Protein AF-A0A9X3L5J3-F1 (afdb_monomer)

Sequence (75 aa):
YSPAIGVKLISTPWTDQHLQDVEGIAAEQLRQEHRSKGMPDELAQILELAGQADVRILILDADAPVLPGLSLAGE

Solvent-accessible surface area (backbone atoms only — not comparable to full-atom values): 4620 Å² total; per-residue (Å²): 139,76,87,53,47,78,44,78,51,76,76,56,36,44,38,46,69,50,22,40,75,77,72,69,39,47,43,67,54,55,52,50,51,41,46,76,72,68,46,54,67,70,58,50,50,53,51,48,55,38,22,51,70,51,38,52,67,48,74,52,53,87,82,60,73,86,59,90,94,60,86,62,96,90,117

Radius of gyration: 14.33 Å; Cα contacts (8 Å, |Δi|>4): 79; chains: 1; bounding box: 38×22×37 Å

Organism: Alcaligenes xylosoxydans xylosoxydans (NCBI:txid85698)

Mean predicted aligned error: 4.49 Å

Secondary structure (DSSP, 8-state):
----EEEE--S-S--HHHHHHHTSS-HHHHHHHHHHTT--HHHHHHHHHHHHTT-SEEEE-TTPPPPTT---TT-

pLDDT: mean 92.07, std 8.84, range [47.91, 98.19]

Structure (mmCIF, N/CA/C/O backbone):
data_AF-A0A9X3L5J3-F1
#
_entry.id   AF-A0A9X3L5J3-F1
#
loop_
_atom_site.group_PDB
_atom_site.id
_atom_site.type_symbol
_atom_site.label_atom_id
_atom_site.label_alt_id
_atom_site.label_comp_id
_atom_site.label_asym_id
_atom_site.label_entity_id
_atom_site.label_seq_id
_atom_site.pdbx_PDB_ins_code
_atom_site.Cartn_x
_atom_site.Cartn_y
_atom_site.Cartn_z
_atom_site.occupancy
_atom_site.B_iso_or_equiv
_atom_site.auth_seq_id
_atom_site.auth_comp_id
_atom_site.auth_asym_id
_atom_site.auth_atom_id
_atom_site.pdbx_PDB_model_num
ATOM 1 N N . TYR A 1 1 ? 21.515 -6.645 -6.243 1.00 70.88 1 TYR A N 1
ATOM 2 C CA . TYR A 1 1 ? 20.788 -5.503 -5.663 1.00 70.88 1 TYR A CA 1
ATOM 3 C C . TYR A 1 1 ? 19.507 -5.373 -6.458 1.00 70.88 1 TYR A C 1
ATOM 5 O O . TYR A 1 1 ? 19.599 -5.433 -7.674 1.00 70.88 1 TYR A O 1
ATOM 13 N N . SER A 1 2 ? 18.351 -5.325 -5.801 1.00 73.38 2 SER A N 1
ATOM 14 C CA . SER A 1 2 ? 17.066 -5.067 -6.458 1.00 73.38 2 SER A CA 1
ATOM 15 C C . SER A 1 2 ? 16.606 -3.695 -5.968 1.00 73.38 2 SER A C 1
ATOM 17 O O . SER A 1 2 ? 16.519 -3.527 -4.749 1.00 73.38 2 SER A O 1
ATOM 19 N N . PRO A 1 3 ? 16.385 -2.710 -6.856 1.00 84.44 3 PRO A N 1
ATOM 20 C CA . PRO A 1 3 ? 15.918 -1.383 -6.460 1.00 84.44 3 PRO A CA 1
ATOM 21 C C . PRO A 1 3 ? 14.412 -1.348 -6.169 1.00 84.44 3 PRO A C 1
ATOM 23 O O . PRO A 1 3 ? 13.872 -0.279 -5.893 1.00 84.44 3 PRO A O 1
ATOM 26 N N . ALA A 1 4 ? 13.729 -2.496 -6.230 1.00 91.38 4 ALA A N 1
ATOM 27 C CA . ALA A 1 4 ? 12.299 -2.570 -6.012 1.00 91.38 4 ALA A CA 1
ATOM 28 C C . ALA A 1 4 ? 11.924 -2.217 -4.565 1.00 91.38 4 ALA A C 1
ATOM 30 O O . ALA A 1 4 ? 12.561 -2.653 -3.600 1.00 91.38 4 ALA A O 1
ATOM 31 N N . ILE A 1 5 ? 10.840 -1.459 -4.422 1.00 91.56 5 ILE A N 1
ATOM 32 C CA . ILE A 1 5 ? 10.257 -1.084 -3.135 1.00 91.56 5 ILE A CA 1
ATOM 33 C C . ILE A 1 5 ? 8.961 -1.867 -2.945 1.00 91.56 5 ILE A C 1
ATOM 35 O O . ILE A 1 5 ? 8.045 -1.787 -3.762 1.00 91.56 5 ILE 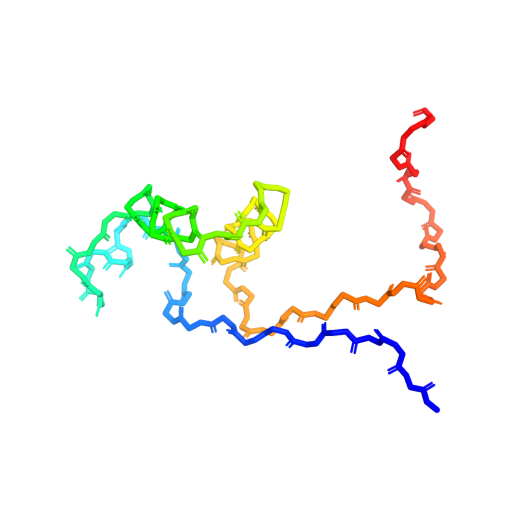A O 1
ATOM 39 N N . GLY A 1 6 ? 8.879 -2.621 -1.848 1.00 93.38 6 GLY A N 1
ATOM 40 C CA . GLY A 1 6 ? 7.672 -3.338 -1.447 1.00 93.38 6 GLY A CA 1
ATOM 41 C C . GLY A 1 6 ? 6.860 -2.550 -0.423 1.00 93.38 6 GLY A C 1
ATOM 42 O O . GLY A 1 6 ? 7.395 -2.126 0.602 1.00 93.38 6 GLY A O 1
ATOM 43 N N . VAL A 1 7 ? 5.561 -2.409 -0.669 1.00 95.25 7 VAL A N 1
ATOM 44 C CA . VAL A 1 7 ? 4.594 -1.832 0.268 1.00 95.25 7 VAL A CA 1
ATOM 45 C C . VAL A 1 7 ? 3.579 -2.898 0.656 1.00 95.25 7 VAL A C 1
ATOM 47 O O . VAL A 1 7 ? 2.982 -3.558 -0.195 1.00 95.25 7 VAL A O 1
ATOM 50 N N . LYS A 1 8 ? 3.365 -3.058 1.962 1.00 97.38 8 LYS A N 1
ATOM 51 C CA . LYS A 1 8 ? 2.275 -3.869 2.503 1.00 97.38 8 LYS A CA 1
ATOM 52 C C . LYS A 1 8 ? 1.074 -2.970 2.767 1.00 97.38 8 LYS A C 1
ATOM 54 O O . LYS A 1 8 ? 1.183 -2.040 3.562 1.00 97.38 8 LYS A O 1
ATOM 59 N N . LEU A 1 9 ? -0.058 -3.282 2.146 1.00 97.25 9 LEU A N 1
ATOM 60 C CA . LEU A 1 9 ? -1.324 -2.604 2.398 1.00 97.25 9 LEU A CA 1
ATOM 61 C C . LEU A 1 9 ? -2.119 -3.405 3.434 1.00 97.25 9 LEU A C 1
ATOM 63 O O . LEU A 1 9 ? -2.208 -4.634 3.372 1.00 97.25 9 LEU A O 1
ATOM 67 N N . ILE A 1 10 ? -2.659 -2.706 4.427 1.00 95.94 10 ILE A N 1
ATOM 68 C CA . ILE A 1 10 ? -3.397 -3.289 5.552 1.00 95.94 10 ILE A CA 1
ATOM 69 C C . ILE A 1 10 ? -4.846 -2.812 5.460 1.00 95.94 10 ILE A C 1
ATOM 71 O O . ILE A 1 10 ? -5.099 -1.719 4.959 1.00 95.94 10 ILE A O 1
ATOM 75 N N . SER A 1 11 ? -5.785 -3.653 5.897 1.00 96.50 11 SER A N 1
ATOM 76 C CA . SER A 1 11 ? -7.215 -3.315 5.928 1.00 96.50 11 SER A CA 1
ATOM 77 C C . SER A 1 11 ? -7.810 -3.011 4.548 1.00 96.50 11 SER A C 1
ATOM 79 O O . SER A 1 11 ? -8.680 -2.163 4.406 1.00 96.50 11 SER A O 1
ATOM 81 N N . THR A 1 12 ? -7.325 -3.695 3.504 1.00 97.50 12 THR A N 1
ATOM 82 C CA . THR A 1 12 ? -7.946 -3.662 2.173 1.00 97.50 12 THR A CA 1
ATOM 83 C C . THR A 1 12 ? -9.202 -4.557 2.141 1.00 97.50 12 THR A C 1
ATOM 85 O O . THR A 1 12 ? -9.255 -5.534 2.901 1.00 97.50 12 THR A O 1
ATOM 88 N N . PRO A 1 13 ? -10.194 -4.271 1.276 1.00 98.19 13 PRO A N 1
ATOM 89 C CA . PRO A 1 13 ? -10.211 -3.179 0.305 1.00 98.19 13 PRO A CA 1
ATOM 90 C C . PRO A 1 13 ? -10.472 -1.810 0.946 1.00 98.19 13 PRO A C 1
ATOM 92 O O . PRO A 1 13 ? -11.337 -1.678 1.803 1.00 98.19 13 PRO A O 1
ATOM 95 N N . TRP A 1 14 ? -9.786 -0.762 0.492 1.00 97.94 14 TRP A N 1
ATOM 96 C CA . TRP A 1 14 ? -9.968 0.619 0.968 1.00 97.94 14 TRP A CA 1
ATOM 97 C C . TRP A 1 14 ? -11.222 1.287 0.384 1.00 97.94 14 TRP A C 1
ATOM 99 O O . TRP A 1 14 ? -11.166 2.351 -0.227 1.00 97.94 14 TRP A O 1
ATOM 109 N N . THR A 1 15 ? -12.367 0.631 0.553 1.00 97.50 15 THR A N 1
ATOM 110 C CA . THR A 1 15 ? -13.692 1.220 0.323 1.00 97.50 15 THR A CA 1
ATOM 111 C C . THR A 1 15 ? -14.163 1.921 1.592 1.00 97.50 15 THR A C 1
ATOM 113 O O . THR A 1 15 ? -13.796 1.496 2.689 1.00 97.50 15 THR A O 1
ATOM 116 N N . ASP A 1 16 ? -15.012 2.945 1.463 1.00 97.94 16 ASP A N 1
ATOM 117 C CA . ASP A 1 16 ? -15.562 3.649 2.630 1.00 97.94 16 ASP A CA 1
ATOM 118 C C . ASP A 1 16 ? -16.252 2.689 3.602 1.00 97.94 16 ASP A C 1
ATOM 120 O O . ASP A 1 16 ? -16.007 2.757 4.799 1.00 97.94 16 ASP A O 1
ATOM 124 N N . GLN A 1 17 ? -17.053 1.746 3.091 1.00 97.94 17 GLN A N 1
ATOM 125 C CA . GLN A 1 17 ? -17.743 0.764 3.928 1.00 97.94 17 GLN A CA 1
ATOM 126 C C . GLN A 1 17 ? -16.754 -0.101 4.720 1.00 97.94 17 GLN A C 1
ATOM 128 O O . GLN A 1 17 ? -16.874 -0.223 5.933 1.00 97.94 17 GLN A O 1
ATOM 133 N N . HIS A 1 18 ? -15.759 -0.685 4.049 1.00 98.12 18 HIS A N 1
ATOM 134 C CA . HIS A 1 18 ? -14.825 -1.593 4.711 1.00 98.12 18 HIS A CA 1
ATOM 135 C C . HIS A 1 18 ? -13.943 -0.872 5.734 1.00 98.12 18 HIS A C 1
ATOM 137 O O . HIS A 1 18 ? -13.775 -1.364 6.847 1.00 98.12 18 HIS A O 1
ATOM 143 N N . LEU A 1 19 ? -13.408 0.303 5.386 1.00 98.06 19 LEU A N 1
ATOM 144 C CA . LEU A 1 19 ? -12.596 1.097 6.310 1.00 98.06 19 LEU A CA 1
ATOM 145 C C . LEU A 1 19 ? -13.418 1.617 7.488 1.00 98.06 19 LEU A C 1
ATOM 147 O O . LEU A 1 19 ? -12.916 1.639 8.611 1.00 98.06 19 LEU A O 1
ATOM 151 N N . GLN A 1 20 ? -14.689 1.955 7.273 1.00 98.12 20 GLN A N 1
ATOM 152 C CA . GLN A 1 20 ? -15.585 2.315 8.363 1.00 98.12 20 GLN A CA 1
ATOM 153 C C . GLN A 1 20 ? -15.802 1.138 9.323 1.00 98.12 20 GLN A C 1
ATOM 155 O O . GLN A 1 20 ? -15.831 1.354 10.535 1.00 98.12 20 GLN A O 1
ATOM 160 N N . ASP A 1 21 ? -15.917 -0.085 8.800 1.00 98.06 21 ASP A N 1
ATOM 161 C CA . ASP A 1 21 ? -16.148 -1.292 9.599 1.00 98.06 21 ASP A CA 1
ATOM 162 C C . ASP A 1 21 ? -14.905 -1.739 10.387 1.00 98.06 21 ASP A C 1
ATOM 164 O O . ASP A 1 21 ? -15.041 -2.232 11.508 1.00 98.06 21 ASP A O 1
ATOM 168 N N . VAL A 1 22 ? -13.699 -1.587 9.821 1.00 97.44 22 VAL A N 1
ATOM 169 C CA . VAL A 1 22 ? -12.462 -2.141 10.413 1.00 97.44 22 VAL A CA 1
ATOM 170 C C . VAL A 1 22 ? -11.548 -1.104 11.073 1.00 97.44 22 VAL A C 1
ATOM 172 O O . VAL A 1 22 ? -10.864 -1.446 12.033 1.00 97.44 22 VAL A O 1
ATOM 175 N N . GLU A 1 23 ? -11.560 0.150 10.613 1.00 96.25 23 GLU A N 1
ATOM 176 C CA . GLU A 1 23 ? -10.725 1.248 11.139 1.00 96.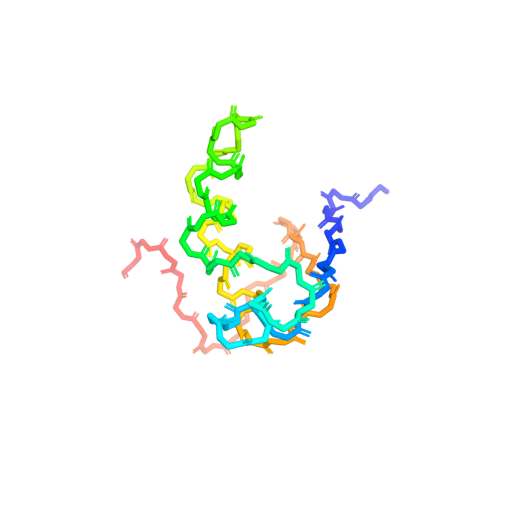25 23 GLU A CA 1
ATOM 177 C C . GLU A 1 23 ? -11.553 2.432 11.677 1.00 96.25 23 GLU A C 1
ATOM 179 O O . GLU A 1 23 ? -11.020 3.311 12.353 1.00 96.25 23 GLU A O 1
ATOM 184 N N . GLY A 1 24 ? -12.857 2.492 11.390 1.00 97.56 24 GLY A N 1
ATOM 185 C CA . GLY A 1 24 ? -13.720 3.595 11.817 1.00 97.56 24 GLY A CA 1
ATOM 186 C C . GLY A 1 24 ? -13.550 4.892 11.018 1.00 97.56 24 GLY A C 1
ATOM 187 O O . GLY A 1 24 ? -14.000 5.939 11.486 1.00 97.56 24 GLY A O 1
ATOM 188 N N . ILE A 1 25 ? -12.913 4.840 9.843 1.00 97.50 25 ILE A N 1
ATOM 189 C CA . ILE A 1 25 ? -12.606 6.009 9.003 1.00 97.50 25 ILE A CA 1
ATOM 190 C C . ILE A 1 25 ? -13.129 5.840 7.573 1.00 97.50 25 ILE A C 1
ATOM 192 O O . ILE A 1 25 ? -13.271 4.725 7.080 1.00 97.50 25 ILE A O 1
ATOM 196 N N . ALA A 1 26 ? -13.349 6.956 6.878 1.00 96.38 26 ALA A N 1
ATOM 197 C CA . ALA A 1 26 ? -13.596 6.960 5.435 1.00 96.38 26 ALA A CA 1
ATOM 198 C C . ALA A 1 26 ? -12.281 6.854 4.638 1.00 96.38 26 ALA A C 1
ATOM 200 O O . ALA A 1 26 ? -11.214 7.258 5.116 1.00 96.38 26 ALA A O 1
ATOM 201 N N . ALA A 1 27 ? -12.352 6.404 3.383 1.00 95.50 27 ALA A N 1
ATOM 202 C CA . ALA A 1 27 ? -11.192 6.303 2.495 1.00 95.50 27 ALA A CA 1
ATOM 203 C C . ALA A 1 27 ? -10.533 7.669 2.238 1.00 95.50 27 ALA A C 1
ATOM 205 O O . ALA A 1 27 ? -9.308 7.774 2.142 1.00 95.50 27 ALA A O 1
ATOM 206 N N . GLU A 1 28 ? -11.326 8.744 2.197 1.00 95.25 28 GLU A N 1
ATOM 207 C CA . GLU A 1 28 ? -10.783 10.099 2.082 1.00 95.25 28 GLU A CA 1
ATOM 208 C C . GLU A 1 28 ? -9.937 10.490 3.295 1.00 95.25 28 GLU A C 1
ATOM 210 O O . GLU A 1 28 ? -8.879 11.095 3.140 1.00 95.25 28 GLU A O 1
ATOM 215 N N . GLN A 1 29 ? -10.350 10.099 4.500 1.00 96.88 29 GLN A N 1
ATOM 216 C CA . GLN A 1 29 ? -9.585 10.390 5.708 1.00 96.88 29 GLN A CA 1
ATOM 217 C C . GLN A 1 29 ? -8.242 9.650 5.701 1.00 96.88 29 GLN A C 1
ATOM 219 O O . GLN A 1 29 ? -7.218 10.262 6.000 1.00 96.88 29 GLN A O 1
ATOM 224 N N . LEU A 1 30 ? -8.215 8.393 5.244 1.00 96.94 30 LEU A N 1
ATOM 225 C CA . LEU A 1 30 ? -6.972 7.643 5.042 1.00 96.94 30 LEU A CA 1
ATOM 226 C C . LEU A 1 30 ? -6.019 8.355 4.059 1.00 96.94 30 LEU A C 1
ATOM 228 O O . LEU A 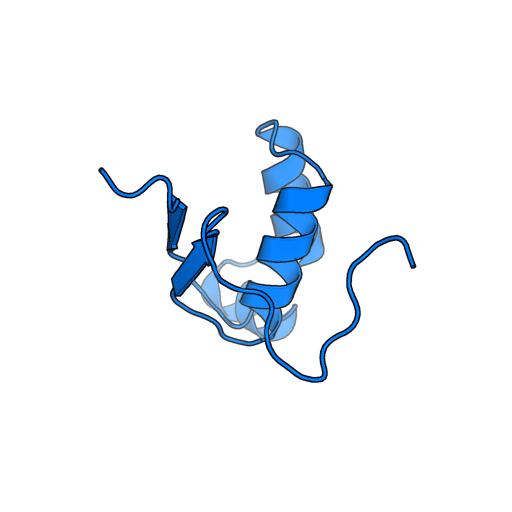1 30 ? -4.818 8.462 4.318 1.00 96.94 30 LEU A O 1
ATOM 232 N N . ARG A 1 31 ? -6.537 8.914 2.956 1.00 94.06 31 ARG A N 1
ATOM 233 C CA . ARG A 1 31 ? -5.731 9.729 2.025 1.00 94.06 31 ARG A CA 1
ATOM 234 C C . ARG A 1 31 ? -5.175 10.994 2.667 1.00 94.06 31 ARG A C 1
ATOM 236 O O . ARG A 1 31 ? -4.005 11.320 2.459 1.00 94.06 31 ARG A O 1
ATOM 243 N N . GLN A 1 32 ? -5.984 11.707 3.444 1.00 95.81 32 GLN A N 1
ATOM 244 C CA . GLN A 1 32 ? -5.527 12.904 4.156 1.00 95.81 32 GLN A CA 1
ATOM 245 C C . GLN A 1 32 ? -4.462 12.567 5.206 1.00 95.81 32 GLN A C 1
ATOM 247 O O . GLN A 1 32 ? -3.495 13.314 5.378 1.00 95.81 32 GLN A O 1
ATOM 252 N N . GLU A 1 33 ? -4.563 11.410 5.858 1.00 96.19 33 GLU A N 1
ATOM 253 C CA . GLU A 1 33 ? -3.519 10.925 6.756 1.00 96.19 33 GLU A CA 1
ATOM 254 C C . GLU A 1 33 ? -2.198 10.663 6.027 1.00 96.19 33 GLU A C 1
ATOM 256 O O . GLU A 1 33 ? -1.147 11.070 6.523 1.00 96.19 33 GLU A O 1
ATOM 261 N N . HIS A 1 34 ? -2.221 10.048 4.841 1.00 95.19 34 HIS A N 1
ATOM 262 C CA . HIS A 1 34 ? -1.011 9.878 4.030 1.00 95.19 34 HIS A CA 1
ATOM 263 C C . HIS A 1 34 ? -0.359 11.225 3.689 1.00 95.19 34 HIS A C 1
ATOM 265 O O . HIS A 1 34 ? 0.84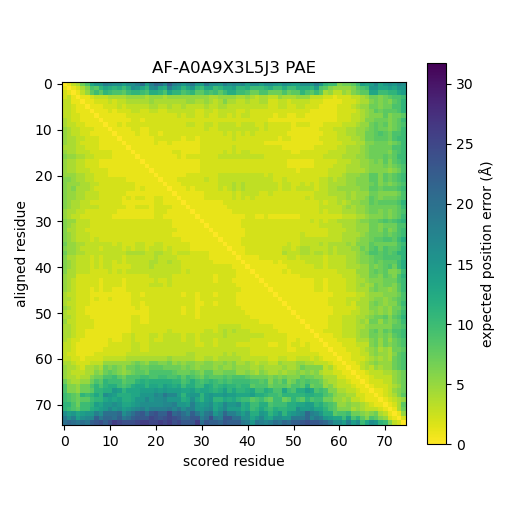1 11.399 3.920 1.00 95.19 34 HIS A O 1
ATOM 271 N N . ARG A 1 35 ? -1.146 12.204 3.225 1.00 94.62 35 ARG A N 1
ATOM 272 C CA . ARG A 1 35 ? -0.647 13.552 2.901 1.00 94.62 35 ARG A CA 1
ATOM 273 C C . ARG A 1 35 ? -0.080 14.278 4.114 1.00 94.62 35 ARG A C 1
ATOM 275 O O . ARG A 1 35 ? 1.012 14.833 4.044 1.00 94.62 35 ARG A O 1
ATOM 282 N N . SER A 1 36 ? -0.784 14.247 5.246 1.00 96.81 36 SER A N 1
ATOM 283 C CA . SER A 1 36 ? -0.325 14.909 6.479 1.00 96.81 36 SER A CA 1
ATOM 284 C C . SER A 1 36 ? 0.973 14.309 7.032 1.00 96.81 36 SER A C 1
ATOM 286 O O . SER A 1 36 ? 1.739 15.010 7.691 1.00 96.81 36 SER A O 1
ATOM 288 N N . LYS A 1 37 ? 1.264 13.042 6.711 1.00 95.88 37 LYS A N 1
ATOM 289 C CA . LYS A 1 37 ? 2.536 12.363 7.013 1.00 95.88 37 LYS A CA 1
ATOM 290 C C . LYS A 1 37 ? 3.641 12.644 5.981 1.00 95.88 37 LYS A C 1
ATOM 292 O O . LYS A 1 37 ? 4.720 12.068 6.086 1.00 95.88 37 LYS A O 1
ATOM 297 N N . GLY A 1 38 ? 3.400 13.527 5.011 1.00 96.12 38 GLY A N 1
ATOM 298 C CA . GLY A 1 38 ? 4.378 13.942 4.003 1.00 96.12 38 GLY A CA 1
ATOM 299 C C . GLY A 1 38 ? 4.525 12.974 2.828 1.00 96.12 38 GLY A C 1
ATOM 300 O O . GLY A 1 38 ? 5.532 13.030 2.124 1.00 96.12 38 GLY A O 1
ATOM 301 N N . MET A 1 39 ? 3.560 12.074 2.615 1.00 95.62 39 MET A N 1
ATOM 302 C CA . MET A 1 39 ? 3.566 11.208 1.438 1.00 95.62 39 MET A CA 1
ATOM 303 C C . MET A 1 39 ? 3.325 12.037 0.165 1.00 95.62 39 MET A C 1
ATOM 305 O O . MET A 1 39 ? 2.388 12.837 0.160 1.00 95.62 39 MET A O 1
ATOM 309 N N . PRO A 1 40 ? 4.115 11.839 -0.910 1.00 95.25 40 PRO A N 1
ATOM 310 C CA . PRO A 1 40 ? 3.838 12.453 -2.208 1.00 95.25 40 PRO A CA 1
ATOM 311 C C . PRO A 1 40 ? 2.445 12.080 -2.721 1.00 95.25 40 PRO A C 1
ATOM 313 O O . PRO A 1 40 ? 2.014 10.935 -2.552 1.00 95.25 40 PRO A O 1
ATOM 316 N N . ASP A 1 41 ? 1.761 13.022 -3.371 1.00 93.75 41 ASP A N 1
ATOM 317 C CA . ASP A 1 41 ? 0.385 12.833 -3.841 1.00 93.75 41 ASP A CA 1
ATOM 318 C C . ASP A 1 41 ? 0.266 11.681 -4.845 1.00 93.75 41 ASP A C 1
ATOM 320 O O . ASP A 1 41 ? -0.674 10.890 -4.766 1.00 93.75 41 ASP A O 1
ATOM 324 N N . GLU A 1 4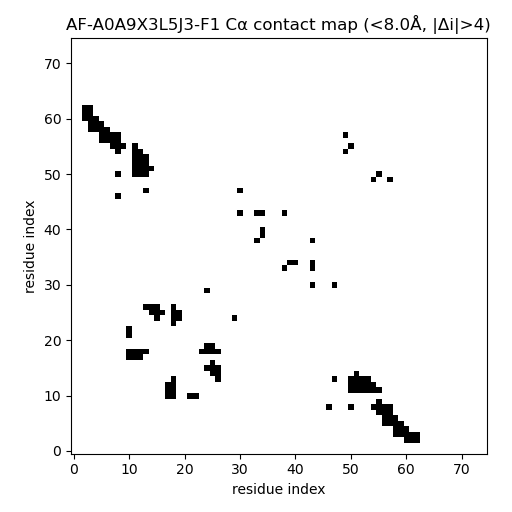2 ? 1.245 11.526 -5.735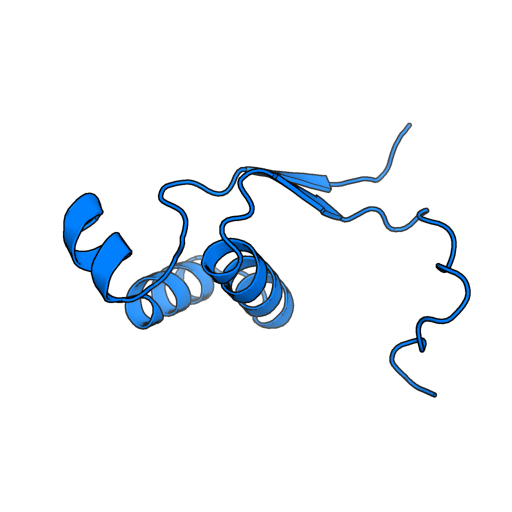 1.00 92.19 42 GLU A N 1
ATOM 325 C CA . GLU A 1 42 ? 1.284 10.449 -6.726 1.00 92.19 42 GLU A CA 1
ATOM 326 C C . GLU A 1 42 ? 1.404 9.078 -6.052 1.00 92.19 42 GLU A C 1
ATOM 328 O O . GLU A 1 42 ? 0.721 8.125 -6.430 1.00 92.19 42 GLU A O 1
ATOM 333 N N . LEU 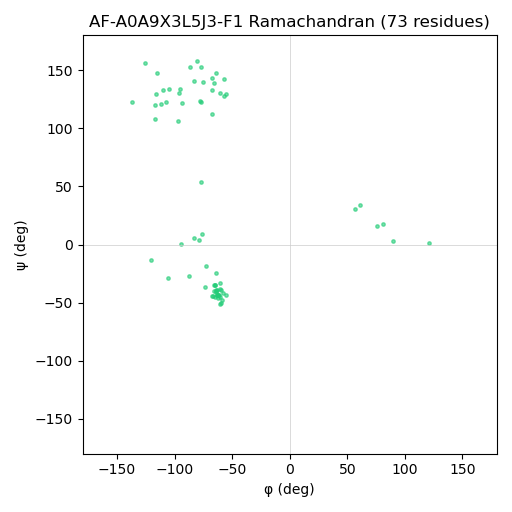A 1 43 ? 2.234 8.973 -5.007 1.00 92.50 43 LEU A N 1
ATOM 334 C CA . LEU A 1 43 ? 2.359 7.735 -4.242 1.00 92.50 43 LEU A CA 1
ATOM 335 C C . LEU A 1 43 ? 1.069 7.448 -3.467 1.00 92.50 43 LEU A C 1
ATOM 337 O O . LEU A 1 43 ? 0.587 6.317 -3.494 1.00 92.50 43 LEU A O 1
ATOM 341 N N . ALA A 1 44 ? 0.480 8.459 -2.823 1.00 94.81 44 ALA A N 1
ATOM 342 C CA . ALA A 1 44 ? -0.787 8.310 -2.112 1.00 94.81 44 ALA A CA 1
ATOM 343 C C . ALA A 1 44 ? -1.916 7.851 -3.051 1.00 94.81 44 ALA A C 1
ATOM 345 O O . ALA A 1 44 ? -2.704 6.985 -2.671 1.00 94.81 44 ALA A O 1
ATOM 346 N N . GLN A 1 45 ? -1.956 8.368 -4.282 1.00 94.69 45 GLN A N 1
ATOM 347 C CA . GLN A 1 45 ? -2.910 7.955 -5.311 1.00 94.69 45 GLN A CA 1
ATOM 348 C C . GLN A 1 45 ? -2.702 6.495 -5.739 1.00 94.69 45 GLN A C 1
ATOM 350 O O . GLN A 1 45 ? -3.667 5.737 -5.818 1.00 94.69 45 GLN A O 1
ATOM 355 N N . ILE A 1 46 ? -1.459 6.065 -5.982 1.00 94.94 46 ILE A N 1
ATOM 356 C CA . ILE A 1 46 ? -1.172 4.666 -6.341 1.00 94.94 46 ILE A CA 1
ATOM 357 C C . ILE A 1 46 ? -1.577 3.720 -5.203 1.00 94.94 46 ILE A C 1
ATOM 359 O O . ILE A 1 46 ? -2.190 2.681 -5.456 1.00 94.94 46 ILE A O 1
ATOM 363 N N . LEU A 1 47 ? -1.265 4.073 -3.951 1.00 96.19 47 LEU A N 1
ATOM 364 C CA . LEU A 1 47 ? -1.659 3.265 -2.797 1.00 96.19 47 LEU A CA 1
ATOM 365 C C . LEU A 1 47 ? -3.176 3.199 -2.645 1.00 96.19 47 LEU A C 1
ATOM 367 O O . LEU A 1 47 ? -3.700 2.133 -2.343 1.00 96.19 47 LEU A O 1
ATOM 371 N N . GLU A 1 48 ? -3.883 4.304 -2.875 1.00 96.00 48 GLU A N 1
ATOM 372 C CA . GLU A 1 48 ? -5.342 4.329 -2.850 1.00 96.00 48 GLU A CA 1
ATOM 373 C C . GLU A 1 48 ? -5.948 3.367 -3.880 1.00 96.00 48 GLU A C 1
ATOM 375 O O . GLU A 1 48 ? -6.785 2.538 -3.522 1.00 96.00 48 GLU A O 1
ATOM 380 N N . LEU A 1 49 ? -5.491 3.435 -5.134 1.00 96.94 49 LEU A N 1
ATOM 381 C CA . LEU A 1 49 ? -5.957 2.553 -6.206 1.00 96.94 49 LEU A CA 1
ATOM 382 C C . LEU A 1 49 ? -5.674 1.081 -5.882 1.00 96.94 49 LEU A C 1
ATOM 384 O O . LEU A 1 49 ? -6.555 0.232 -6.026 1.00 96.94 49 LEU A O 1
ATOM 388 N N . ALA A 1 50 ? -4.467 0.775 -5.397 1.00 97.56 50 ALA A N 1
ATOM 389 C CA . ALA A 1 50 ? -4.101 -0.575 -4.973 1.00 97.56 50 ALA A CA 1
ATOM 390 C C . ALA A 1 50 ? -4.973 -1.052 -3.798 1.00 97.56 50 ALA A C 1
ATOM 392 O O . ALA A 1 50 ? -5.482 -2.174 -3.811 1.00 97.56 50 ALA A O 1
ATOM 393 N N . GLY A 1 51 ? -5.200 -0.185 -2.811 1.00 97.75 51 GLY A N 1
ATOM 394 C CA . GLY A 1 51 ? -6.048 -0.467 -1.662 1.00 97.75 51 GLY A CA 1
ATOM 395 C C . GLY A 1 51 ? -7.492 -0.746 -2.064 1.00 97.75 51 GLY A C 1
ATOM 396 O O . GLY A 1 51 ? -8.076 -1.708 -1.575 1.00 97.75 51 GLY A O 1
ATOM 397 N N . GLN A 1 52 ? -8.068 0.033 -2.981 1.00 97.69 52 GLN A N 1
ATOM 398 C CA . GLN A 1 52 ? -9.421 -0.196 -3.510 1.00 97.69 52 GLN A CA 1
ATOM 399 C C . GLN A 1 52 ? -9.531 -1.500 -4.304 1.00 97.69 52 GLN A C 1
ATOM 401 O O . GLN A 1 52 ? -10.548 -2.184 -4.213 1.00 97.69 52 GLN A O 1
ATOM 406 N N . ALA A 1 53 ? -8.475 -1.877 -5.027 1.00 97.56 53 ALA A N 1
ATOM 407 C CA . ALA A 1 53 ? -8.399 -3.124 -5.787 1.00 97.56 53 ALA A CA 1
ATOM 408 C C . ALA A 1 53 ? -8.163 -4.382 -4.919 1.00 97.56 53 ALA A C 1
ATOM 410 O O . ALA A 1 53 ? -7.905 -5.456 -5.459 1.00 97.56 53 ALA A O 1
ATOM 411 N N . ASP A 1 54 ? -8.231 -4.259 -3.588 1.00 97.56 54 ASP A N 1
ATOM 412 C CA . ASP A 1 54 ? -7.934 -5.317 -2.608 1.00 97.56 54 ASP A CA 1
ATOM 413 C C . ASP A 1 54 ? -6.518 -5.919 -2.737 1.00 97.56 54 ASP A C 1
ATOM 415 O O . ASP A 1 54 ? -6.264 -7.086 -2.422 1.00 97.56 54 ASP A O 1
ATOM 419 N N . VAL A 1 55 ? -5.555 -5.114 -3.192 1.00 97.75 55 VAL A N 1
ATOM 420 C CA . VAL A 1 55 ? -4.150 -5.520 -3.278 1.00 97.75 55 VAL A CA 1
ATOM 421 C C . VAL A 1 55 ? -3.521 -5.481 -1.890 1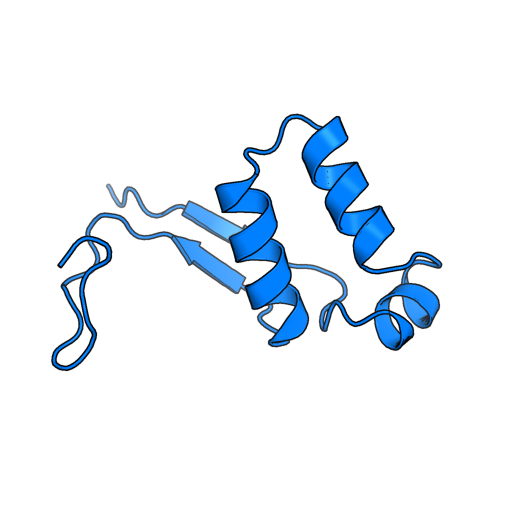.00 97.75 55 VAL A C 1
ATOM 423 O O . VAL A 1 55 ? -3.455 -4.438 -1.252 1.00 97.75 55 VAL A O 1
ATOM 426 N N . ARG A 1 56 ? -2.976 -6.612 -1.434 1.00 97.00 56 ARG A N 1
ATOM 427 C CA . ARG A 1 56 ? -2.309 -6.722 -0.121 1.00 97.00 56 ARG A CA 1
ATOM 428 C C . ARG A 1 56 ? -0.824 -6.355 -0.154 1.00 97.00 56 ARG A C 1
ATOM 430 O O . ARG A 1 56 ? -0.267 -5.951 0.866 1.00 97.00 56 ARG A O 1
ATOM 437 N N . ILE A 1 57 ? -0.177 -6.525 -1.307 1.00 97.19 57 ILE A N 1
ATOM 438 C CA . ILE A 1 57 ? 1.248 -6.252 -1.526 1.00 97.19 57 ILE A CA 1
ATOM 439 C C . ILE A 1 57 ? 1.400 -5.531 -2.861 1.00 97.19 57 ILE A C 1
ATOM 441 O O . ILE A 1 57 ? 1.007 -6.067 -3.895 1.00 97.19 57 ILE A O 1
ATOM 445 N N . LEU A 1 58 ? 2.001 -4.347 -2.830 1.00 95.62 58 LEU A N 1
ATOM 446 C CA . LEU A 1 58 ? 2.389 -3.592 -4.014 1.00 95.62 58 LEU A CA 1
ATOM 447 C C . LEU A 1 58 ? 3.915 -3.594 -4.122 1.00 95.62 58 LEU A C 1
ATOM 449 O O . LEU A 1 58 ? 4.605 -3.331 -3.139 1.00 95.62 58 LEU A O 1
ATOM 453 N N . ILE A 1 59 ? 4.438 -3.882 -5.310 1.00 93.44 59 ILE A N 1
ATOM 454 C CA . ILE A 1 59 ? 5.870 -3.799 -5.603 1.00 93.44 59 ILE A CA 1
ATOM 455 C C . ILE A 1 59 ? 6.056 -2.731 -6.675 1.00 93.44 59 ILE A C 1
ATOM 457 O O . ILE A 1 59 ? 5.494 -2.836 -7.762 1.00 93.44 59 ILE A O 1
ATOM 461 N N . LEU A 1 60 ? 6.833 -1.703 -6.347 1.00 91.19 60 LEU A N 1
ATOM 462 C CA . LEU A 1 60 ? 7.272 -0.668 -7.273 1.00 91.19 60 LEU A CA 1
ATOM 463 C C . LEU A 1 60 ? 8.666 -1.054 -7.757 1.00 91.19 60 LEU A C 1
ATOM 465 O O . LEU A 1 60 ? 9.627 -0.970 -6.993 1.00 91.19 60 LEU A O 1
ATOM 469 N N . ASP A 1 61 ? 8.760 -1.512 -8.999 1.00 90.50 61 ASP A N 1
ATOM 470 C CA . ASP A 1 61 ? 10.009 -1.961 -9.605 1.00 90.50 61 ASP A CA 1
ATOM 471 C C . ASP A 1 61 ? 10.360 -1.067 -10.798 1.00 90.50 61 ASP A C 1
ATOM 473 O O . ASP A 1 61 ? 9.702 -1.110 -11.836 1.00 90.50 61 ASP A O 1
ATOM 477 N N . ALA A 1 62 ? 11.382 -0.226 -10.625 1.00 86.81 62 ALA A N 1
ATOM 478 C CA . ALA A 1 62 ? 11.855 0.688 -11.663 1.00 86.81 62 ALA A CA 1
ATOM 479 C C . ALA A 1 62 ? 12.602 -0.033 -12.799 1.00 86.81 62 ALA A C 1
ATOM 481 O O . ALA A 1 62 ? 12.734 0.529 -13.884 1.00 86.81 62 ALA A O 1
ATOM 482 N N . ASP A 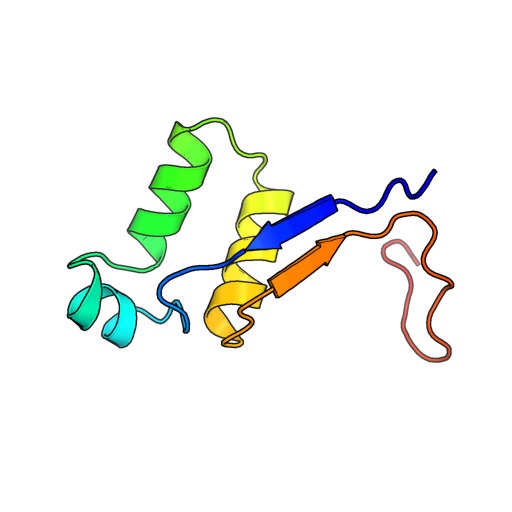1 63 ? 13.059 -1.266 -12.561 1.00 87.56 63 ASP A N 1
ATOM 483 C CA . ASP A 1 63 ? 13.751 -2.086 -13.556 1.00 87.56 63 ASP A CA 1
ATOM 484 C C . ASP A 1 63 ? 12.782 -3.028 -14.293 1.00 87.56 63 ASP A C 1
ATOM 486 O O . ASP A 1 63 ? 13.204 -3.812 -15.151 1.00 87.56 63 ASP A O 1
ATOM 490 N N . ALA A 1 64 ? 11.482 -2.976 -13.967 1.00 85.88 64 ALA A N 1
ATOM 491 C CA . ALA A 1 64 ? 10.489 -3.826 -14.600 1.00 85.88 64 ALA A CA 1
ATOM 492 C C . ALA A 1 64 ? 10.449 -3.564 -16.117 1.00 85.88 64 ALA A C 1
ATOM 494 O O . ALA A 1 64 ? 10.344 -2.411 -16.550 1.00 85.88 64 ALA A O 1
ATOM 495 N N . PRO A 1 65 ? 10.506 -4.618 -16.954 1.00 85.69 65 PRO A N 1
ATOM 496 C CA . PRO A 1 65 ? 10.405 -4.445 -18.392 1.00 85.69 65 PRO A CA 1
ATOM 497 C C . PRO A 1 65 ? 9.025 -3.898 -18.757 1.00 85.69 65 PRO A C 1
ATOM 499 O O . PRO A 1 65 ? 8.015 -4.245 -18.141 1.00 85.69 65 PRO A O 1
ATOM 502 N N . VAL A 1 66 ? 8.979 -3.088 -19.816 1.00 86.31 66 VAL A N 1
ATOM 503 C CA . VAL A 1 66 ? 7.714 -2.631 -20.397 1.00 86.31 66 VAL A CA 1
ATOM 504 C C . VAL A 1 66 ? 6.860 -3.843 -20.754 1.00 86.31 66 VAL A C 1
ATOM 506 O O . VAL A 1 66 ? 7.320 -4.774 -21.421 1.00 86.31 66 VAL A O 1
ATOM 509 N N . LEU A 1 67 ? 5.605 -3.826 -20.314 1.00 83.19 67 LEU A N 1
ATOM 510 C CA . LEU A 1 67 ? 4.657 -4.882 -20.626 1.00 83.19 67 LEU A CA 1
ATOM 511 C C . LEU A 1 67 ? 4.139 -4.703 -22.064 1.00 83.19 67 LEU A C 1
ATOM 513 O O . LEU A 1 67 ? 3.591 -3.644 -22.384 1.00 83.19 67 LEU A O 1
ATOM 517 N N . PRO A 1 68 ? 4.277 -5.714 -22.945 1.00 86.56 68 PRO A N 1
ATOM 518 C CA . PRO A 1 68 ? 3.770 -5.622 -24.309 1.00 86.56 68 PRO A CA 1
ATOM 519 C C . PRO A 1 68 ? 2.265 -5.325 -24.331 1.00 86.56 68 PRO A C 1
ATOM 521 O O . PRO A 1 68 ? 1.481 -6.041 -23.711 1.00 86.56 68 PRO A O 1
ATOM 524 N N . GLY A 1 69 ? 1.861 -4.290 -25.072 1.00 85.25 69 GLY A N 1
ATOM 525 C CA . GLY A 1 69 ? 0.453 -3.905 -25.230 1.00 85.25 69 GLY A CA 1
ATOM 526 C C . GLY A 1 69 ? -0.082 -2.904 -24.199 1.00 85.25 69 GLY A C 1
ATOM 527 O O . GLY A 1 69 ? -1.263 -2.573 -24.264 1.00 85.25 69 GLY A O 1
ATOM 528 N N . LEU A 1 70 ? 0.755 -2.399 -23.287 1.00 79.56 70 LEU A N 1
ATOM 529 C CA . LEU A 1 70 ? 0.416 -1.300 -22.376 1.00 79.56 70 LEU A CA 1
ATOM 530 C C . LEU A 1 70 ? 1.092 0.003 -22.822 1.00 79.56 70 LEU A C 1
ATOM 532 O O . LEU A 1 70 ? 2.279 0.013 -23.140 1.00 79.56 70 LEU A O 1
ATOM 536 N N . SER A 1 71 ? 0.329 1.099 -22.843 1.00 80.44 71 SER A N 1
ATOM 537 C CA . SER A 1 71 ? 0.841 2.436 -23.163 1.00 80.44 71 SER A CA 1
ATOM 538 C C . SER A 1 71 ? 1.794 2.945 -22.082 1.00 80.44 71 SER A C 1
ATOM 540 O O . SER A 1 71 ? 1.563 2.729 -20.890 1.00 80.44 71 SER A O 1
ATOM 542 N N . LEU A 1 72 ? 2.836 3.666 -22.496 1.00 79.56 72 LEU A N 1
ATOM 543 C CA . LEU A 1 72 ? 3.720 4.384 -21.583 1.00 79.56 72 LEU A CA 1
ATOM 544 C C . LEU A 1 72 ? 3.103 5.739 -21.222 1.00 79.56 72 LEU A C 1
ATOM 546 O O . LEU A 1 72 ? 2.506 6.408 -22.062 1.00 79.56 72 LEU A O 1
ATOM 550 N N . ALA A 1 73 ? 3.233 6.149 -19.960 1.00 69.94 73 ALA A N 1
ATOM 551 C CA . ALA A 1 73 ? 2.763 7.461 -19.533 1.00 69.94 73 ALA A CA 1
ATOM 552 C C . ALA A 1 73 ? 3.627 8.556 -20.187 1.00 69.94 73 ALA A C 1
ATOM 554 O O . ALA A 1 73 ? 4.807 8.677 -19.862 1.00 69.94 73 ALA A O 1
ATOM 555 N N . GLY A 1 74 ? 3.040 9.343 -21.096 1.00 65.75 74 GLY A N 1
ATOM 556 C CA . GLY A 1 74 ? 3.713 10.453 -21.787 1.00 65.75 74 GLY A CA 1
ATOM 557 C C . GLY A 1 74 ? 3.772 10.360 -23.318 1.00 65.75 74 GLY A C 1
ATOM 558 O O . GLY A 1 74 ? 4.326 11.274 -23.927 1.00 65.75 74 GLY A O 1
ATOM 559 N N . GLU A 1 75 ? 3.200 9.313 -23.924 1.00 47.91 75 GLU A N 1
ATOM 560 C CA . GLU A 1 75 ? 2.928 9.213 -25.372 1.00 47.91 75 GLU A CA 1
ATOM 561 C C . GLU A 1 75 ? 1.442 9.410 -25.703 1.00 47.91 75 GLU A C 1
ATOM 563 O O . GLU A 1 75 ? 0.585 8.966 -24.900 1.00 47.91 75 GLU A O 1
#

Foldseek 3Di:
DFPKDKDFDPQALQQQVSCCVPVVGHSVVVLVVCVVVPHDNVVSVVSNVCSNVRNGMDIDGPPDDDDPPDDDPPD

InterPro domains:
  IPR046025 Domain of unknown function DUF5983 [PF19419] (27-71)